Protein AF-A0A0H4KUP9-F1 (afdb_monomer_lite)

pLDDT: mean 84.74, std 15.68, range [36.03, 96.12]

Foldseek 3Di:
DPPVVVVVVVVVVVVVVVLVVVLVVCLPPPDPVRLLVLLVVVCVVDPQDPVDPLSVLLVVQSVVCVVVVDADSVNSSSSVSVVSVVVVVPDDPPDD

Organism: NCBI:txid1402861

Structure (mmCIF, N/CA/C/O backbone):
data_AF-A0A0H4KUP9-F1
#
_entry.id   AF-A0A0H4KUP9-F1
#
loop_
_atom_site.group_PDB
_atom_site.id
_atom_site.type_symbol
_atom_site.label_atom_id
_atom_site.label_alt_id
_atom_site.label_comp_id
_atom_site.label_asym_id
_atom_site.label_entity_id
_atom_site.label_seq_id
_atom_site.pdbx_PDB_ins_code
_atom_site.Cartn_x
_atom_site.Cartn_y
_atom_site.Cartn_z
_atom_site.occupancy
_atom_site.B_iso_or_equiv
_atom_site.auth_seq_id
_atom_site.auth_comp_id
_atom_site.auth_asym_id
_atom_site.auth_atom_id
_atom_site.pdbx_PDB_model_num
ATOM 1 N N . MET A 1 1 ? 30.001 -6.899 -24.453 1.00 52.81 1 MET A N 1
ATOM 2 C CA . MET A 1 1 ? 28.868 -7.426 -23.659 1.00 52.81 1 MET A CA 1
ATOM 3 C C . MET A 1 1 ? 28.879 -6.834 -22.241 1.00 52.81 1 MET A C 1
ATOM 5 O O . MET A 1 1 ? 28.637 -7.564 -21.293 1.00 52.81 1 MET A O 1
ATOM 9 N N . GLY A 1 2 ? 29.189 -5.537 -22.096 1.00 58.28 2 GLY A N 1
ATOM 10 C CA . GLY A 1 2 ? 29.134 -4.807 -20.818 1.00 58.28 2 GLY A CA 1
ATOM 11 C C . GLY A 1 2 ? 27.879 -3.932 -20.686 1.00 58.28 2 GLY A C 1
ATOM 12 O O . GLY A 1 2 ? 27.335 -3.864 -19.599 1.00 58.28 2 GLY A O 1
ATOM 13 N N . ASP A 1 3 ? 27.360 -3.399 -21.803 1.00 71.50 3 ASP A N 1
ATOM 14 C CA . ASP A 1 3 ? 26.202 -2.479 -21.824 1.00 71.50 3 ASP A CA 1
ATOM 15 C C . ASP A 1 3 ? 24.922 -3.034 -21.194 1.00 71.50 3 ASP A C 1
ATOM 17 O O . ASP A 1 3 ? 24.279 -2.354 -20.413 1.00 71.50 3 ASP A O 1
ATOM 21 N N . PHE A 1 4 ? 24.552 -4.290 -21.467 1.00 70.38 4 PHE A N 1
ATOM 22 C CA . PHE A 1 4 ? 23.241 -4.804 -21.043 1.00 70.38 4 PHE A CA 1
ATOM 23 C C . PHE A 1 4 ? 23.034 -4.849 -19.522 1.00 70.38 4 PHE A C 1
ATOM 25 O O . PHE A 1 4 ? 21.896 -4.794 -19.062 1.00 70.38 4 PHE A O 1
ATOM 32 N N . ALA A 1 5 ? 24.106 -5.010 -18.742 1.00 79.50 5 ALA A N 1
ATOM 33 C CA . ALA A 1 5 ? 24.008 -5.022 -17.284 1.00 79.50 5 ALA A CA 1
ATOM 34 C C . ALA A 1 5 ? 23.879 -3.600 -16.719 1.00 79.50 5 ALA A C 1
ATOM 36 O O . ALA A 1 5 ? 23.136 -3.401 -15.758 1.00 79.50 5 ALA A O 1
ATOM 37 N N . ASP A 1 6 ? 24.562 -2.637 -17.342 1.00 83.50 6 ASP A N 1
ATOM 38 C CA . ASP A 1 6 ? 24.502 -1.225 -16.974 1.00 83.50 6 ASP A CA 1
ATOM 39 C C . ASP A 1 6 ? 23.136 -0.633 -17.361 1.00 83.50 6 ASP A C 1
ATOM 41 O O . ASP A 1 6 ? 22.472 -0.045 -16.511 1.00 83.50 6 ASP A O 1
ATOM 45 N N . ASP A 1 7 ? 22.631 -0.928 -18.565 1.00 85.38 7 ASP A N 1
ATOM 46 C CA . ASP A 1 7 ? 21.293 -0.523 -19.020 1.00 85.38 7 ASP A CA 1
ATOM 47 C C . ASP A 1 7 ? 20.181 -1.084 -18.114 1.00 85.38 7 ASP A C 1
ATOM 49 O O . ASP A 1 7 ? 19.251 -0.373 -17.727 1.00 85.38 7 ASP A O 1
ATOM 53 N N . ALA A 1 8 ? 20.273 -2.364 -17.729 1.00 84.31 8 ALA A N 1
ATOM 54 C CA . ALA A 1 8 ? 19.296 -2.989 -16.834 1.00 84.31 8 ALA A CA 1
ATOM 55 C C . ALA A 1 8 ? 19.334 -2.387 -15.420 1.00 84.31 8 ALA A C 1
ATOM 57 O O . ALA A 1 8 ? 18.297 -2.244 -14.770 1.00 84.31 8 ALA A O 1
ATOM 58 N N . TYR A 1 9 ? 20.526 -2.031 -14.936 1.00 84.81 9 TYR A N 1
ATOM 59 C CA . TYR A 1 9 ? 20.692 -1.360 -13.652 1.00 84.81 9 TYR A CA 1
ATOM 60 C C . TYR A 1 9 ? 20.127 0.067 -13.682 1.00 84.81 9 TYR A C 1
ATOM 62 O O . TYR A 1 9 ? 19.411 0.461 -12.758 1.00 84.81 9 TYR A O 1
ATOM 70 N N . GLU A 1 10 ? 20.397 0.827 -14.744 1.00 89.88 10 GLU A N 1
ATOM 71 C CA . GLU A 1 10 ? 19.846 2.169 -14.940 1.00 89.88 10 GLU A CA 1
ATOM 72 C C . GLU A 1 10 ? 18.317 2.152 -15.018 1.00 89.88 10 GLU A C 1
ATOM 74 O O . GLU A 1 10 ? 17.669 2.941 -14.326 1.00 89.88 10 GLU A O 1
ATOM 79 N N . ALA A 1 11 ? 17.737 1.212 -15.768 1.00 85.56 11 ALA A N 1
ATOM 80 C CA . ALA A 1 11 ? 16.289 1.030 -15.839 1.00 85.56 11 ALA A CA 1
ATOM 81 C C . ALA A 1 11 ? 15.681 0.729 -14.457 1.00 85.56 11 ALA A C 1
ATOM 83 O O . ALA A 1 11 ? 14.743 1.403 -14.032 1.00 85.56 11 ALA A O 1
ATOM 84 N N . ALA A 1 12 ? 16.268 -0.202 -13.697 1.00 85.00 12 ALA A N 1
ATOM 85 C CA . ALA A 1 12 ? 15.790 -0.536 -12.354 1.00 85.00 12 ALA A CA 1
ATOM 86 C C . ALA A 1 12 ? 15.871 0.656 -11.378 1.00 85.00 12 ALA A C 1
ATOM 88 O O . ALA A 1 12 ? 14.989 0.844 -10.536 1.00 85.00 12 ALA A O 1
ATOM 89 N N . MET A 1 13 ? 16.914 1.489 -11.479 1.00 90.06 13 MET A N 1
ATOM 90 C CA . MET A 1 13 ? 17.011 2.718 -10.683 1.00 90.06 13 MET A CA 1
ATOM 91 C C . MET A 1 13 ? 15.936 3.737 -11.062 1.00 90.06 13 MET A C 1
ATOM 93 O O . MET A 1 13 ? 15.367 4.376 -10.173 1.00 90.06 13 MET A O 1
ATOM 97 N N . GLN A 1 14 ? 15.663 3.898 -12.359 1.00 88.06 14 GLN A N 1
ATOM 98 C CA . GLN A 1 14 ? 14.619 4.797 -12.843 1.00 88.06 14 GLN A CA 1
ATOM 99 C C . GLN A 1 14 ? 13.238 4.351 -12.355 1.00 88.06 14 GLN A C 1
ATOM 101 O O . GLN A 1 14 ? 12.510 5.170 -11.797 1.00 88.06 14 GLN A O 1
ATOM 106 N N . GLU A 1 15 ? 12.912 3.061 -12.460 1.00 86.25 15 GLU A N 1
ATOM 107 C CA . GLU A 1 15 ? 11.664 2.499 -11.928 1.00 86.25 15 GLU A CA 1
ATOM 108 C C . GLU A 1 15 ? 11.528 2.747 -10.421 1.00 86.25 15 GLU A C 1
ATOM 110 O O . GLU A 1 15 ? 10.504 3.251 -9.957 1.00 86.25 15 GLU A O 1
ATOM 115 N N . MET A 1 16 ? 12.582 2.479 -9.64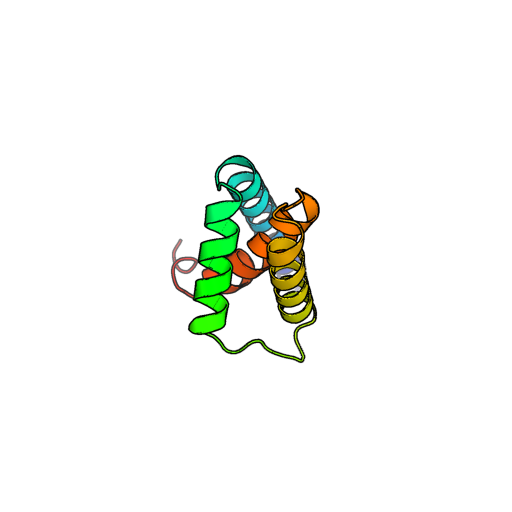0 1.00 87.62 16 MET A N 1
ATOM 116 C CA . MET A 1 16 ? 12.549 2.709 -8.192 1.00 87.62 16 MET A CA 1
ATOM 117 C C . MET A 1 16 ? 12.334 4.190 -7.848 1.00 87.62 16 MET A C 1
ATOM 119 O O . MET A 1 16 ? 11.617 4.510 -6.894 1.00 87.62 16 MET A O 1
ATOM 123 N N . TYR A 1 17 ? 12.945 5.097 -8.614 1.00 88.31 17 TYR A N 1
ATOM 124 C CA . TYR A 1 17 ? 12.768 6.536 -8.445 1.00 88.31 17 TYR A CA 1
ATOM 125 C C . TYR A 1 17 ? 11.335 6.973 -8.762 1.00 88.31 17 TYR A C 1
ATOM 127 O O . TYR A 1 17 ? 10.726 7.684 -7.960 1.00 88.31 17 TYR A O 1
ATOM 135 N N . LEU A 1 18 ? 10.782 6.522 -9.891 1.00 89.44 18 LEU A N 1
ATOM 136 C CA . LEU A 1 18 ? 9.410 6.829 -10.296 1.00 89.44 18 LEU A CA 1
ATOM 137 C C . LEU A 1 18 ? 8.401 6.306 -9.272 1.00 89.44 18 LEU A C 1
ATOM 139 O O . LEU A 1 18 ? 7.532 7.061 -8.839 1.00 89.44 18 LEU A O 1
ATOM 143 N N . PHE A 1 19 ? 8.584 5.074 -8.794 1.00 89.75 19 PHE A N 1
ATOM 144 C CA . PHE A 1 19 ? 7.751 4.498 -7.743 1.00 89.75 19 PHE A CA 1
ATOM 145 C C . PHE A 1 19 ? 7.811 5.316 -6.448 1.00 89.75 19 PHE A C 1
ATOM 147 O O . PHE A 1 19 ? 6.783 5.605 -5.835 1.00 89.75 19 PHE A O 1
ATOM 154 N N . SER A 1 20 ? 9.016 5.712 -6.015 1.00 89.69 20 SER A N 1
ATOM 155 C CA . SER A 1 20 ? 9.173 6.539 -4.813 1.00 89.69 20 SER A CA 1
ATOM 156 C C . SER A 1 20 ? 8.472 7.883 -4.968 1.00 89.69 20 SER A C 1
ATOM 158 O O . SER A 1 20 ? 7.799 8.327 -4.042 1.00 89.69 20 SER A O 1
ATOM 160 N N . LYS A 1 21 ? 8.600 8.512 -6.138 1.00 92.12 21 LYS A N 1
ATOM 161 C CA . LYS A 1 21 ? 7.963 9.792 -6.433 1.00 92.12 21 LYS A CA 1
ATOM 162 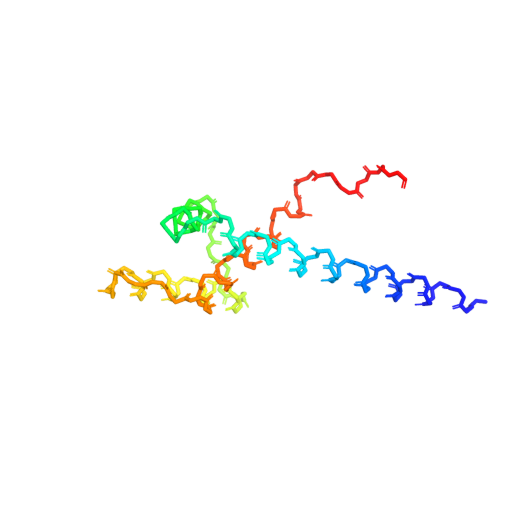C C . LYS A 1 21 ? 6.436 9.676 -6.429 1.00 92.12 21 LYS A C 1
ATOM 164 O O . LYS A 1 21 ? 5.782 10.480 -5.775 1.00 92.12 21 LYS A O 1
ATOM 169 N N . ALA A 1 22 ? 5.880 8.655 -7.081 1.00 91.62 22 ALA A N 1
ATOM 170 C CA . ALA A 1 22 ? 4.440 8.393 -7.084 1.00 91.62 22 ALA A CA 1
ATOM 171 C C . ALA A 1 22 ? 3.904 8.149 -5.663 1.00 91.62 22 ALA A C 1
ATOM 173 O O . ALA A 1 22 ? 2.854 8.664 -5.279 1.00 91.62 22 ALA A O 1
ATOM 174 N N . LEU A 1 23 ? 4.659 7.413 -4.841 1.00 92.75 23 LEU A N 1
ATOM 175 C CA . LEU A 1 23 ? 4.308 7.200 -3.442 1.00 92.75 23 LEU A CA 1
ATOM 176 C C . LEU A 1 23 ? 4.285 8.507 -2.643 1.00 92.75 23 LEU A C 1
ATOM 178 O O . LEU A 1 23 ? 3.378 8.692 -1.831 1.00 92.75 23 LEU A O 1
ATOM 182 N N . ASP A 1 24 ? 5.270 9.382 -2.837 1.00 93.00 24 ASP A N 1
ATOM 183 C CA . ASP A 1 24 ? 5.334 10.677 -2.158 1.00 93.00 24 ASP A CA 1
ATOM 184 C C . ASP A 1 24 ? 4.170 11.586 -2.592 1.00 93.00 24 ASP A C 1
ATOM 186 O O . ASP A 1 24 ? 3.500 12.178 -1.742 1.00 93.00 24 ASP A O 1
ATOM 190 N N . GLU A 1 25 ? 3.839 11.608 -3.885 1.00 93.19 25 GLU A N 1
ATOM 191 C CA . GLU A 1 25 ? 2.688 12.345 -4.420 1.00 93.19 25 GLU A CA 1
ATOM 192 C C . GLU A 1 25 ? 1.354 11.846 -3.828 1.00 93.19 25 GLU A C 1
ATOM 194 O O . GLU A 1 25 ? 0.551 12.646 -3.344 1.00 93.19 25 GLU A O 1
ATOM 199 N N . GLU A 1 26 ? 1.119 10.533 -3.770 1.00 93.44 26 GLU A N 1
ATOM 200 C CA . GLU A 1 26 ? -0.074 9.954 -3.126 1.00 93.44 26 GLU A CA 1
ATOM 201 C C . GLU A 1 26 ? -0.096 10.209 -1.606 1.00 93.44 26 GLU A C 1
ATOM 203 O O . GLU A 1 26 ? -1.147 10.401 -0.976 1.00 93.44 26 GLU A O 1
ATOM 208 N N . MET A 1 27 ? 1.079 10.230 -0.973 1.00 94.62 27 MET A N 1
ATOM 209 C CA . MET A 1 27 ? 1.215 10.544 0.446 1.00 94.62 27 MET A CA 1
ATOM 210 C C . MET A 1 27 ? 0.812 11.985 0.761 1.00 94.62 27 MET A C 1
ATOM 212 O O . MET A 1 27 ? 0.265 12.215 1.846 1.00 94.62 27 MET A O 1
ATOM 216 N N . GLU A 1 28 ? 1.019 12.926 -0.153 1.00 94.62 28 GLU A N 1
ATOM 217 C CA . GLU A 1 28 ? 0.611 14.323 0.006 1.00 94.62 28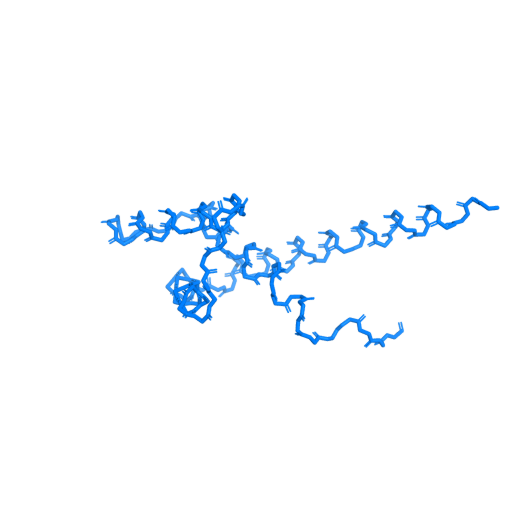 GLU A CA 1
ATOM 218 C C . GLU A 1 28 ? -0.856 14.550 -0.373 1.00 94.62 28 GLU A C 1
ATOM 220 O O . GLU A 1 28 ? -1.591 15.198 0.377 1.00 94.62 28 GLU A O 1
ATOM 225 N N . ASN A 1 29 ? -1.304 13.967 -1.485 1.00 94.25 29 ASN A N 1
ATOM 226 C CA . ASN A 1 29 ? -2.579 14.330 -2.103 1.00 94.25 29 ASN A CA 1
ATOM 227 C C . ASN A 1 29 ? -3.765 13.482 -1.628 1.00 94.25 29 ASN A C 1
ATOM 229 O O . ASN A 1 29 ? -4.881 13.993 -1.530 1.00 94.25 29 ASN A O 1
ATOM 233 N N . THR A 1 30 ? -3.550 12.212 -1.272 1.00 92.81 30 THR A N 1
ATOM 234 C CA . THR A 1 30 ? -4.659 11.274 -1.033 1.00 92.81 30 THR A CA 1
ATOM 235 C C . THR A 1 30 ? -5.106 11.295 0.433 1.00 92.81 30 THR A C 1
ATOM 237 O O . THR A 1 30 ? -4.324 10.952 1.322 1.00 92.81 30 THR A O 1
ATOM 240 N N . PRO A 1 31 ? -6.352 11.653 0.780 1.00 95.12 31 PRO A N 1
ATOM 241 C CA . PRO A 1 31 ? -6.811 11.664 2.168 1.00 95.12 31 PRO A CA 1
ATOM 242 C C . PRO A 1 31 ? -6.783 10.276 2.829 1.00 95.12 31 PRO A C 1
ATOM 244 O O . PRO A 1 31 ? -7.055 9.255 2.203 1.00 95.12 31 PRO A O 1
ATOM 247 N N . ASN A 1 32 ? -6.557 10.219 4.148 1.00 93.94 32 ASN A N 1
ATOM 248 C CA . ASN A 1 32 ? -6.480 8.947 4.892 1.00 93.94 32 ASN A CA 1
ATOM 249 C C . ASN A 1 32 ? -7.704 8.034 4.703 1.00 93.94 32 ASN A C 1
ATOM 251 O O . ASN A 1 32 ? -7.556 6.817 4.634 1.00 93.94 32 ASN A O 1
ATOM 255 N N . GLN A 1 33 ? -8.911 8.609 4.663 1.00 93.06 33 GLN A N 1
ATOM 256 C CA . GLN A 1 33 ? -10.141 7.834 4.468 1.00 93.06 33 GLN A CA 1
ATOM 257 C C . GLN A 1 33 ? -10.226 7.239 3.064 1.00 93.06 33 GLN A C 1
ATOM 259 O O . GLN A 1 33 ? -10.700 6.120 2.901 1.00 93.06 33 GLN A O 1
ATOM 264 N N . GLU A 1 34 ? -9.730 7.960 2.064 1.00 94.69 34 GLU A N 1
ATOM 265 C CA . GLU A 1 34 ? -9.706 7.488 0.687 1.00 94.69 34 GLU A CA 1
ATOM 266 C C . GLU A 1 34 ? -8.747 6.308 0.522 1.00 94.69 34 GLU A C 1
ATOM 268 O O . GLU A 1 34 ? -9.150 5.279 -0.013 1.00 94.69 34 GLU A O 1
ATOM 273 N N . VAL A 1 35 ? -7.542 6.389 1.101 1.00 94.38 35 VAL A N 1
ATOM 274 C CA . VAL A 1 35 ? -6.585 5.266 1.124 1.00 94.38 35 VAL A CA 1
ATOM 275 C C . VAL A 1 35 ? -7.205 4.022 1.764 1.00 94.38 35 VAL A C 1
ATOM 277 O O . VAL A 1 35 ? -7.095 2.917 1.236 1.00 94.38 35 VAL A O 1
ATOM 280 N N . VAL A 1 36 ? -7.895 4.188 2.897 1.00 94.31 36 VAL A N 1
ATOM 281 C CA . VAL A 1 36 ? -8.575 3.078 3.580 1.00 94.31 36 VAL A CA 1
ATOM 282 C C . VAL A 1 36 ? -9.686 2.491 2.709 1.00 94.31 36 VAL A C 1
ATOM 284 O O . VAL A 1 36 ? -9.785 1.269 2.607 1.00 94.31 36 VAL A O 1
ATOM 287 N N . ASN A 1 37 ? -10.499 3.329 2.065 1.00 93.50 37 ASN A N 1
ATOM 288 C CA . ASN A 1 37 ? -11.575 2.873 1.188 1.00 93.50 37 ASN A CA 1
ATOM 289 C C . ASN A 1 37 ? -11.033 2.105 -0.023 1.00 93.50 37 ASN A C 1
ATOM 291 O O . ASN A 1 37 ? -11.500 0.994 -0.271 1.00 93.50 37 ASN A O 1
ATOM 295 N N . ARG A 1 38 ? -10.016 2.644 -0.713 1.00 93.62 38 ARG A N 1
ATOM 296 C CA . ARG A 1 38 ? -9.329 1.974 -1.833 1.00 93.62 38 ARG A CA 1
ATOM 297 C C . ARG A 1 38 ? -8.798 0.608 -1.407 1.00 93.62 38 ARG A C 1
ATOM 299 O O . ARG A 1 38 ? -9.082 -0.391 -2.057 1.00 93.62 38 ARG A O 1
ATOM 306 N N . MET A 1 39 ? -8.133 0.533 -0.254 1.00 93.62 39 MET A N 1
ATOM 307 C CA . MET A 1 39 ? -7.585 -0.724 0.260 1.00 93.62 39 MET A CA 1
ATOM 308 C C . MET A 1 39 ? -8.663 -1.757 0.632 1.00 93.62 39 MET A C 1
ATOM 310 O O . MET A 1 39 ? -8.489 -2.956 0.415 1.00 93.62 39 MET A O 1
ATOM 314 N N . ILE A 1 40 ? -9.791 -1.313 1.200 1.00 92.31 40 ILE A N 1
ATOM 315 C CA . ILE A 1 40 ? -10.927 -2.198 1.499 1.00 92.31 40 ILE A CA 1
ATOM 316 C C . ILE A 1 40 ? -11.532 -2.746 0.206 1.00 92.31 40 ILE A C 1
ATOM 318 O O . ILE A 1 40 ? -11.869 -3.927 0.164 1.00 92.31 40 ILE A O 1
ATOM 322 N N . THR A 1 41 ? -11.696 -1.907 -0.818 1.00 91.12 41 THR A N 1
ATOM 323 C CA . THR A 1 41 ? -12.177 -2.335 -2.137 1.00 91.12 41 THR A CA 1
ATOM 324 C C . THR A 1 41 ? -11.216 -3.344 -2.754 1.00 91.12 41 THR A C 1
ATOM 326 O O . THR A 1 41 ? -11.646 -4.442 -3.095 1.00 91.12 41 THR A O 1
ATOM 329 N N . TYR A 1 42 ? -9.913 -3.048 -2.746 1.00 90.00 42 TYR A N 1
ATOM 330 C CA . TYR A 1 42 ? -8.881 -3.956 -3.242 1.00 90.00 42 TYR A CA 1
ATOM 331 C C . TYR A 1 42 ? -8.979 -5.348 -2.607 1.00 90.00 42 TYR A C 1
ATOM 333 O O . TYR A 1 42 ? -9.026 -6.340 -3.322 1.00 90.00 42 TYR A O 1
ATOM 341 N N . PHE A 1 43 ? -9.087 -5.448 -1.277 1.00 90.06 43 PHE A N 1
ATOM 342 C CA . PHE A 1 43 ? -9.195 -6.747 -0.596 1.00 90.06 43 PHE A CA 1
ATOM 343 C C . PHE A 1 43 ? -10.568 -7.428 -0.707 1.00 90.06 43 PHE A C 1
ATOM 345 O O . PHE A 1 43 ? -10.719 -8.579 -0.292 1.00 90.06 43 PHE A O 1
ATOM 352 N N . LYS A 1 44 ? -11.593 -6.731 -1.208 1.00 89.06 44 LYS A N 1
ATOM 353 C CA . LYS A 1 44 ? -12.875 -7.353 -1.568 1.00 89.06 44 LYS A CA 1
ATOM 354 C C . LYS A 1 44 ? -12.815 -7.982 -2.954 1.00 89.06 44 LYS A C 1
ATOM 356 O O . LYS A 1 44 ? -13.417 -9.031 -3.153 1.00 89.06 44 LYS A O 1
ATOM 361 N N . GLU A 1 45 ? -12.128 -7.328 -3.883 1.00 88.06 45 GLU A N 1
ATOM 362 C CA . GLU A 1 45 ? -11.976 -7.775 -5.269 1.00 88.06 45 GLU A CA 1
ATOM 363 C C . GLU A 1 45 ? -10.887 -8.844 -5.397 1.00 88.06 45 GLU A C 1
ATOM 365 O O . GLU A 1 45 ? -11.056 -9.823 -6.118 1.00 88.06 45 GLU A O 1
ATOM 370 N N . ASN A 1 46 ? -9.810 -8.700 -4.624 1.00 83.88 46 ASN A N 1
ATOM 371 C CA . ASN A 1 46 ? -8.667 -9.599 -4.602 1.00 83.88 46 ASN A CA 1
ATOM 372 C C . ASN A 1 46 ? -8.548 -10.255 -3.227 1.00 83.88 46 ASN A C 1
ATOM 374 O O . ASN A 1 46 ? -8.469 -9.584 -2.196 1.00 83.88 46 ASN A O 1
ATOM 378 N N . SER A 1 47 ? -8.508 -11.587 -3.193 1.00 82.75 47 SER A N 1
ATOM 379 C CA . SER A 1 47 ? -8.234 -12.303 -1.950 1.00 82.75 47 SER A CA 1
ATOM 380 C C . SER A 1 47 ? -6.828 -11.980 -1.451 1.00 82.75 47 SER A C 1
ATOM 382 O O . SER A 1 47 ? -5.880 -12.049 -2.226 1.00 82.75 47 SER A O 1
ATOM 384 N N . VAL A 1 48 ? -6.697 -11.711 -0.152 1.00 86.25 48 VAL A N 1
ATOM 385 C CA . VAL A 1 48 ? -5.400 -11.464 0.496 1.00 86.25 48 VAL A CA 1
ATOM 386 C C . VAL A 1 48 ? -4.470 -12.662 0.299 1.00 86.25 48 VAL A C 1
ATOM 388 O O . VAL A 1 48 ? -4.777 -13.761 0.772 1.00 86.25 48 VAL A O 1
ATOM 391 N N . ASP A 1 49 ? -3.316 -12.438 -0.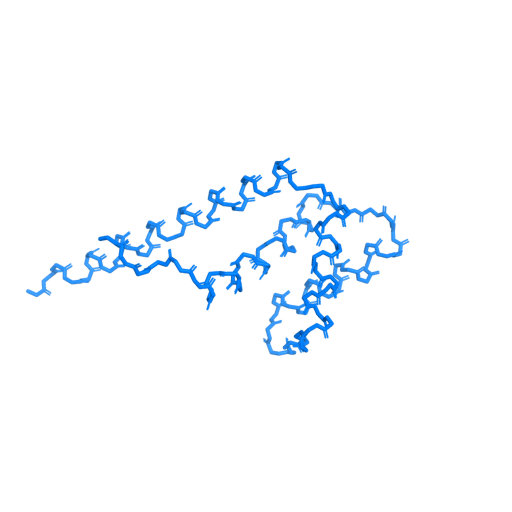324 1.00 88.12 49 ASP A N 1
ATOM 392 C CA . ASP A 1 49 ? -2.255 -13.433 -0.421 1.00 88.12 49 ASP A CA 1
ATOM 393 C C . ASP A 1 49 ? -1.543 -13.576 0.931 1.00 88.12 49 ASP A C 1
ATOM 395 O O . ASP A 1 49 ? -0.863 -12.673 1.422 1.00 88.12 49 ASP A O 1
ATOM 399 N N . VAL A 1 50 ? -1.692 -14.750 1.544 1.00 87.00 50 VAL A N 1
ATOM 400 C CA . VAL A 1 50 ? -1.096 -15.077 2.846 1.00 87.00 50 VAL A CA 1
ATOM 401 C C . VAL A 1 50 ? 0.415 -15.311 2.789 1.00 87.00 50 VAL A C 1
ATOM 403 O O . VAL A 1 50 ? 1.056 -15.339 3.836 1.00 87.00 50 VAL A O 1
ATOM 406 N N . GLN A 1 51 ? 0.999 -15.484 1.602 1.00 91.19 51 GLN A N 1
ATOM 407 C CA . GLN A 1 51 ? 2.452 -15.560 1.426 1.00 91.19 51 GLN A CA 1
ATOM 408 C C . GLN A 1 51 ? 3.071 -14.169 1.245 1.00 91.19 51 GLN A C 1
ATOM 410 O O . GLN A 1 51 ? 4.257 -13.968 1.528 1.00 91.19 51 GLN A O 1
ATOM 415 N N . ASN A 1 52 ? 2.267 -13.180 0.846 1.00 89.00 52 ASN A N 1
ATOM 416 C CA . ASN A 1 52 ? 2.711 -11.806 0.707 1.00 89.00 52 ASN A CA 1
ATOM 417 C C . ASN A 1 52 ? 2.688 -11.078 2.063 1.00 89.00 52 ASN A C 1
ATOM 419 O O . ASN A 1 52 ? 1.652 -10.657 2.582 1.00 89.00 52 ASN A O 1
ATOM 423 N N . LYS A 1 53 ? 3.882 -10.880 2.636 1.00 92.06 53 LYS A N 1
ATOM 424 C CA . LYS A 1 53 ? 4.063 -10.176 3.917 1.00 92.06 53 LYS A CA 1
ATOM 425 C C . LYS A 1 53 ? 3.511 -8.748 3.901 1.00 92.06 53 LYS A C 1
ATOM 427 O O . LYS A 1 53 ? 3.056 -8.280 4.944 1.00 92.06 53 LYS A O 1
ATOM 432 N N . LEU A 1 54 ? 3.558 -8.059 2.758 1.00 90.81 54 LEU A N 1
ATOM 433 C CA . LEU A 1 54 ? 3.024 -6.705 2.632 1.00 90.81 54 LEU A CA 1
ATOM 434 C C . LEU A 1 54 ? 1.495 -6.719 2.710 1.00 90.81 54 LEU A C 1
ATOM 436 O O . LEU A 1 54 ? 0.927 -5.945 3.473 1.00 90.81 54 LEU A O 1
ATOM 440 N N . GLU A 1 55 ? 0.834 -7.642 2.009 1.00 92.81 55 GLU A N 1
ATOM 441 C CA . GLU A 1 55 ? -0.629 -7.778 2.059 1.00 92.81 55 GLU A CA 1
ATOM 442 C C . GLU A 1 55 ? -1.129 -8.118 3.463 1.00 92.81 55 GLU A C 1
ATOM 444 O O . GLU A 1 55 ? -2.075 -7.498 3.960 1.00 92.81 55 GLU A O 1
ATOM 449 N N . LEU A 1 56 ? -0.444 -9.032 4.154 1.00 93.19 56 LEU A N 1
ATOM 450 C CA . LEU A 1 56 ? -0.733 -9.335 5.553 1.00 93.19 56 LEU A CA 1
ATOM 451 C C . LEU A 1 56 ? -0.573 -8.106 6.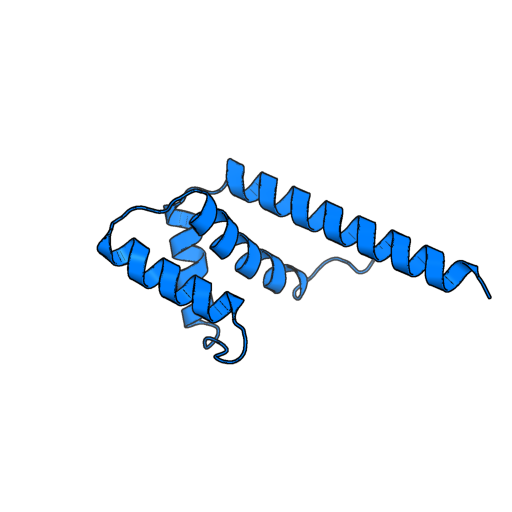455 1.00 93.19 56 LEU A C 1
ATOM 453 O O . LEU A 1 56 ? -1.447 -7.826 7.277 1.00 93.19 56 LEU A O 1
ATOM 457 N N . LEU A 1 57 ? 0.511 -7.344 6.290 1.00 94.62 57 LEU A N 1
ATOM 458 C CA . LEU A 1 57 ? 0.736 -6.127 7.065 1.00 94.62 57 LEU A CA 1
ATOM 459 C C . LEU A 1 57 ? -0.351 -5.078 6.791 1.00 94.62 57 LEU A C 1
ATOM 461 O O . LEU A 1 57 ? -0.888 -4.495 7.733 1.00 94.62 57 LEU A O 1
ATOM 465 N N . CYS A 1 58 ? -0.724 -4.862 5.530 1.00 94.44 58 CYS A N 1
ATOM 466 C CA . CYS A 1 58 ? -1.788 -3.935 5.152 1.00 94.44 58 CYS A CA 1
ATOM 467 C C . CYS A 1 58 ? -3.141 -4.352 5.743 1.00 94.44 58 CYS A C 1
ATOM 469 O O . CYS A 1 58 ? -3.876 -3.506 6.256 1.00 94.44 58 CYS A O 1
ATOM 471 N N . LYS A 1 59 ? -3.447 -5.654 5.769 1.00 94.06 59 LYS A N 1
ATOM 472 C CA . LYS A 1 59 ? -4.640 -6.189 6.440 1.00 94.06 59 LYS A CA 1
ATOM 473 C C . LYS A 1 59 ? -4.638 -5.882 7.942 1.00 94.06 59 LYS A C 1
ATOM 475 O O . LYS A 1 59 ? -5.638 -5.384 8.463 1.00 94.06 59 LYS A O 1
ATOM 480 N N . GLU A 1 60 ? -3.527 -6.121 8.635 1.00 94.19 60 GLU A N 1
ATOM 481 C CA . GLU A 1 60 ? -3.394 -5.817 10.069 1.00 94.19 60 GLU A CA 1
ATOM 482 C C . GLU A 1 60 ? -3.483 -4.311 10.362 1.00 94.19 60 GLU A C 1
ATOM 484 O O . GLU A 1 60 ? -4.105 -3.893 11.348 1.00 94.19 60 GLU A O 1
ATOM 489 N N . ILE A 1 61 ? -2.931 -3.474 9.478 1.00 94.69 61 ILE A N 1
ATOM 490 C CA . ILE A 1 61 ? -3.081 -2.018 9.545 1.00 94.69 61 ILE A CA 1
ATOM 491 C C . ILE A 1 61 ? -4.561 -1.639 9.463 1.00 94.69 61 ILE A C 1
ATOM 493 O O . ILE A 1 61 ? -5.031 -0.912 10.336 1.00 94.69 61 ILE A O 1
ATOM 497 N N . LEU A 1 62 ? -5.319 -2.164 8.494 1.00 93.31 62 LEU A N 1
ATOM 498 C CA . LEU A 1 62 ? -6.752 -1.871 8.364 1.00 93.31 62 LEU A CA 1
ATOM 499 C C . LEU A 1 62 ? -7.554 -2.297 9.602 1.00 93.31 62 LEU A C 1
ATOM 501 O O . LEU A 1 62 ? -8.399 -1.537 10.089 1.00 93.31 62 LEU A O 1
ATOM 505 N N . ILE A 1 63 ? -7.274 -3.484 10.151 1.00 92.88 63 ILE A N 1
ATOM 506 C CA . ILE A 1 63 ? -7.909 -3.975 11.386 1.00 92.88 63 ILE A CA 1
ATOM 507 C C . ILE A 1 63 ? -7.609 -3.028 12.553 1.00 92.88 63 ILE A C 1
ATOM 509 O O . ILE A 1 63 ? -8.508 -2.678 13.327 1.00 92.88 63 ILE A O 1
ATOM 513 N N . THR A 1 64 ? -6.361 -2.577 12.667 1.00 92.38 64 THR A N 1
ATOM 514 C CA . THR A 1 64 ? -5.924 -1.653 13.717 1.00 92.38 64 THR A CA 1
ATOM 515 C C . THR A 1 64 ? -6.569 -0.279 13.553 1.00 92.38 64 THR A C 1
ATOM 517 O O . THR A 1 64 ? -7.128 0.251 14.514 1.00 92.38 64 THR A O 1
ATOM 520 N N . THR A 1 65 ? -6.574 0.279 12.341 1.00 91.44 65 THR A N 1
ATOM 521 C CA . THR A 1 65 ? -7.186 1.577 12.027 1.00 91.44 65 THR A CA 1
ATOM 522 C C . THR A 1 65 ? -8.687 1.576 12.302 1.00 91.44 65 THR A C 1
ATOM 524 O O . THR A 1 65 ? -9.202 2.561 12.830 1.00 91.44 65 THR A O 1
ATOM 527 N N . LYS A 1 66 ? -9.394 0.463 12.059 1.00 88.69 66 LYS A N 1
ATOM 528 C CA . LYS A 1 66 ? -10.811 0.321 12.438 1.00 88.69 66 LYS A CA 1
ATOM 529 C C . LYS A 1 66 ? -11.031 0.482 13.948 1.00 88.69 66 LYS A C 1
ATOM 531 O O . LYS A 1 66 ? -12.040 1.052 14.361 1.00 88.69 66 LYS A O 1
ATOM 536 N N . ARG A 1 67 ? -10.102 -0.011 14.775 1.00 88.56 67 ARG A N 1
ATOM 537 C CA . ARG A 1 67 ? -10.179 0.071 16.245 1.00 88.56 67 ARG A CA 1
ATOM 538 C C . ARG A 1 67 ? -9.791 1.452 16.766 1.00 88.56 67 ARG A C 1
ATOM 540 O O . ARG A 1 67 ? -10.488 2.006 17.608 1.00 88.56 67 ARG A O 1
ATOM 547 N N . THR A 1 68 ? -8.689 2.007 16.271 1.00 90.38 68 THR A N 1
ATOM 548 C CA . THR A 1 68 ? -8.121 3.269 16.773 1.00 90.38 68 THR A CA 1
ATOM 549 C C . THR A 1 68 ? -8.737 4.509 16.130 1.00 90.38 68 THR A C 1
ATOM 551 O O . THR A 1 68 ? -8.555 5.612 16.645 1.00 90.38 68 THR A O 1
ATOM 554 N N . LYS A 1 69 ? -9.440 4.346 14.998 1.00 86.88 69 LYS A N 1
ATOM 555 C CA . LYS A 1 69 ? -9.954 5.425 14.136 1.00 86.88 69 LYS A CA 1
ATOM 556 C C . LYS A 1 69 ? -8.869 6.421 13.708 1.00 86.88 69 LYS A C 1
ATOM 558 O O . LYS A 1 69 ? -9.155 7.587 13.445 1.00 86.88 69 LYS A O 1
ATOM 563 N N . ARG A 1 70 ? -7.609 5.977 13.671 1.00 89.25 70 ARG A N 1
ATOM 564 C CA . ARG A 1 70 ? -6.443 6.786 13.306 1.00 89.25 70 ARG A CA 1
ATOM 565 C C . ARG A 1 70 ? -5.547 6.002 12.355 1.00 89.25 70 ARG A C 1
ATOM 567 O O . ARG A 1 70 ? -5.318 4.809 12.552 1.00 89.25 70 ARG A O 1
ATOM 574 N N . LEU A 1 71 ? -5.029 6.699 11.351 1.00 92.62 71 LEU A N 1
ATOM 575 C CA . LEU A 1 71 ? -4.048 6.190 10.400 1.00 92.62 71 LEU A CA 1
ATOM 576 C C . LEU A 1 71 ? -2.804 7.071 10.497 1.00 92.62 71 LEU A C 1
ATOM 578 O O . LEU A 1 71 ? -2.877 8.282 10.296 1.00 92.62 71 LEU A O 1
ATOM 582 N N . THR A 1 72 ? -1.677 6.474 10.868 1.00 94.31 72 THR A N 1
ATOM 583 C CA . THR A 1 72 ? -0.395 7.190 10.942 1.00 94.31 72 THR A CA 1
ATOM 584 C C . THR A 1 72 ? 0.226 7.341 9.548 1.00 94.31 72 THR A C 1
ATOM 586 O O . THR A 1 72 ? -0.054 6.513 8.680 1.00 94.31 72 THR A O 1
ATOM 589 N N . PRO A 1 73 ? 1.131 8.313 9.322 1.00 94.56 73 PRO A N 1
ATOM 590 C CA . PRO A 1 73 ? 1.810 8.466 8.031 1.00 94.56 73 PRO A CA 1
ATOM 591 C C . PRO A 1 73 ? 2.546 7.198 7.573 1.00 94.56 73 PRO A C 1
ATOM 593 O O . PRO A 1 73 ? 2.467 6.819 6.410 1.00 94.56 73 PRO A O 1
ATOM 596 N N . LYS A 1 74 ? 3.189 6.472 8.500 1.00 94.12 74 LYS A N 1
ATOM 597 C CA . LYS A 1 74 ? 3.858 5.193 8.194 1.00 94.12 74 LYS A CA 1
ATOM 598 C C . LYS A 1 74 ? 2.874 4.118 7.732 1.00 94.12 74 LYS A C 1
ATOM 600 O O . LYS A 1 74 ? 3.161 3.379 6.797 1.00 94.12 74 LYS A O 1
ATOM 605 N N . GLN A 1 75 ? 1.715 4.034 8.384 1.00 95.31 75 GLN A N 1
ATOM 606 C CA . GLN A 1 75 ? 0.661 3.099 7.996 1.00 95.31 75 GLN A CA 1
ATOM 607 C C . GLN A 1 75 ? 0.062 3.477 6.641 1.00 95.31 75 GLN A C 1
ATOM 609 O O . GLN A 1 75 ? -0.086 2.603 5.797 1.00 95.31 75 GLN A O 1
ATOM 614 N N . LYS A 1 76 ? -0.214 4.768 6.412 1.00 95.31 76 LYS A N 1
ATOM 615 C CA . LYS A 1 76 ? -0.691 5.289 5.125 1.00 95.31 76 LYS A CA 1
ATOM 616 C C . LYS A 1 76 ? 0.269 4.929 3.989 1.00 95.31 76 LYS A C 1
ATOM 618 O O . LYS A 1 76 ? -0.164 4.332 3.013 1.00 95.31 76 LYS A O 1
ATOM 623 N N . SER A 1 77 ? 1.563 5.198 4.170 1.00 96.12 77 SER A N 1
ATOM 624 C CA . SER A 1 77 ? 2.604 4.850 3.196 1.00 96.12 77 SER A CA 1
ATOM 625 C C . SER A 1 77 ? 2.613 3.353 2.892 1.00 96.12 77 SER A C 1
ATOM 627 O O . SER A 1 77 ? 2.685 2.958 1.737 1.00 96.12 77 SER A O 1
ATOM 629 N N . CYS A 1 78 ? 2.468 2.501 3.910 1.00 95.06 78 CYS A N 1
ATOM 630 C CA . CYS A 1 78 ? 2.404 1.056 3.711 1.00 95.06 78 CYS A CA 1
ATOM 631 C C . CYS A 1 78 ? 1.191 0.619 2.873 1.00 95.06 78 CYS A C 1
ATOM 633 O O . CYS A 1 78 ? 1.333 -0.255 2.026 1.00 95.06 78 CYS A O 1
ATOM 635 N N . LEU A 1 79 ? 0.013 1.209 3.106 1.00 95.00 79 LEU A N 1
ATOM 636 C CA . LEU A 1 79 ? -1.190 0.910 2.322 1.00 95.00 79 LEU A CA 1
ATOM 637 C C . LEU A 1 79 ? -1.036 1.370 0.866 1.00 95.00 79 LEU A C 1
ATOM 639 O O . LEU A 1 79 ? -1.312 0.600 -0.045 1.00 95.00 79 LEU A O 1
ATOM 643 N N . LEU A 1 80 ? -0.538 2.590 0.655 1.00 94.25 80 LEU A N 1
ATOM 644 C CA . LEU A 1 80 ? -0.303 3.144 -0.681 1.00 94.25 80 LEU A CA 1
ATOM 645 C C . LEU A 1 80 ? 0.739 2.349 -1.470 1.00 94.25 80 LEU A C 1
ATOM 647 O O . LEU A 1 80 ? 0.529 2.091 -2.646 1.00 94.25 80 LEU A O 1
ATOM 651 N N . LYS A 1 81 ? 1.816 1.883 -0.823 1.00 93.94 81 LYS A N 1
ATOM 652 C CA . LYS A 1 81 ? 2.818 1.020 -1.470 1.00 93.94 81 LYS A CA 1
ATOM 653 C C . LYS A 1 81 ? 2.197 -0.221 -2.100 1.00 93.94 81 LYS A C 1
ATOM 655 O O . LYS A 1 81 ? 2.585 -0.589 -3.200 1.00 93.94 81 LYS A O 1
ATOM 660 N N . LEU A 1 82 ? 1.263 -0.867 -1.403 1.00 91.94 82 LEU A N 1
ATOM 661 C CA . LEU A 1 82 ? 0.608 -2.066 -1.917 1.00 91.94 82 LEU A CA 1
ATOM 662 C C . LEU A 1 82 ? -0.350 -1.751 -3.070 1.00 91.94 82 LEU A C 1
ATOM 664 O O . LEU A 1 82 ? -0.417 -2.528 -4.016 1.00 91.94 82 LEU A O 1
ATOM 668 N N . LEU A 1 83 ? -1.068 -0.626 -2.993 1.00 90.94 83 LEU A N 1
ATOM 669 C CA . LEU A 1 83 ? -1.942 -0.169 -4.076 1.00 90.94 83 LEU A CA 1
ATOM 670 C C . LEU A 1 83 ? -1.125 0.136 -5.342 1.00 90.94 83 LEU A C 1
ATOM 672 O O . LEU A 1 83 ? -1.408 -0.432 -6.390 1.00 90.94 83 LEU A O 1
ATOM 676 N N . LEU A 1 84 ? -0.043 0.912 -5.218 1.00 89.12 84 LEU A N 1
ATOM 677 C CA . LEU A 1 84 ? 0.828 1.275 -6.341 1.00 89.12 84 LEU A CA 1
ATOM 678 C C . LEU A 1 84 ? 1.530 0.061 -6.969 1.00 89.12 84 LEU A C 1
ATOM 680 O O . LEU A 1 84 ? 1.542 -0.073 -8.184 1.00 89.12 84 LEU A O 1
ATOM 684 N N . GLN A 1 85 ? 2.041 -0.878 -6.160 1.00 85.50 85 GLN A N 1
ATOM 685 C CA . GLN A 1 85 ? 2.688 -2.102 -6.670 1.00 85.50 85 GLN A CA 1
ATOM 686 C C . GLN A 1 85 ? 1.775 -2.984 -7.531 1.00 85.50 85 GLN A C 1
ATOM 688 O O . GLN A 1 85 ? 2.258 -3.886 -8.212 1.00 85.50 85 GLN A O 1
ATOM 693 N N . ARG A 1 86 ? 0.457 -2.805 -7.433 1.00 71.94 86 ARG A N 1
ATOM 694 C CA . ARG A 1 86 ? -0.529 -3.614 -8.151 1.00 71.94 86 ARG A CA 1
ATOM 695 C C . ARG A 1 86 ? -1.216 -2.836 -9.268 1.00 71.94 86 ARG A C 1
ATOM 697 O O . ARG A 1 86 ? -1.638 -3.472 -10.227 1.00 71.94 86 ARG A O 1
ATOM 704 N N . GLU A 1 87 ? -1.297 -1.510 -9.157 1.00 67.88 87 GLU A N 1
ATOM 705 C CA . GLU A 1 87 ? -1.769 -0.626 -10.230 1.00 67.88 87 GLU A CA 1
ATOM 706 C C . GLU A 1 87 ? -0.795 -0.634 -11.434 1.00 67.88 87 GLU A C 1
ATOM 708 O O . GLU A 1 87 ? -1.261 -0.694 -12.565 1.00 67.88 87 GLU A O 1
ATOM 713 N N . ASP A 1 88 ? 0.523 -0.779 -11.220 1.00 52.78 88 ASP A N 1
ATOM 714 C CA . ASP A 1 88 ? 1.555 -0.917 -12.282 1.00 52.78 88 ASP A CA 1
ATOM 715 C C . ASP A 1 88 ? 1.496 -2.231 -13.109 1.00 52.78 88 ASP A C 1
ATOM 717 O O . ASP A 1 88 ? 2.362 -2.515 -13.941 1.00 52.78 88 ASP A O 1
ATOM 721 N N . HIS A 1 89 ? 0.479 -3.074 -12.906 1.00 43.19 89 HIS A N 1
ATOM 722 C CA . HIS A 1 89 ? 0.244 -4.271 -13.727 1.00 43.19 89 HIS A CA 1
ATOM 723 C C . HIS A 1 89 ? -1.005 -4.186 -14.612 1.00 43.19 89 HIS A C 1
ATOM 725 O O . HIS A 1 89 ? -1.320 -5.155 -15.309 1.00 43.19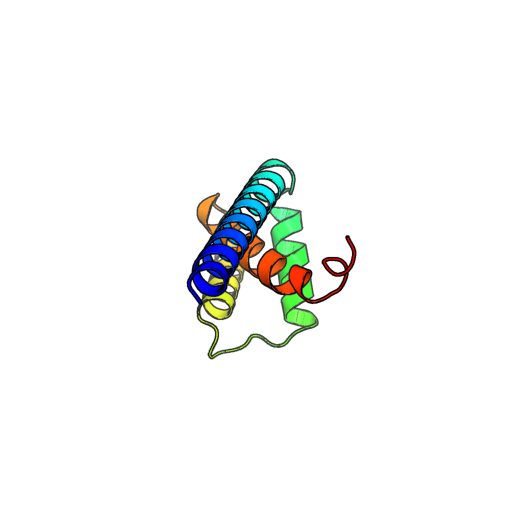 89 HIS A O 1
ATOM 731 N N . SER A 1 90 ? -1.689 -3.042 -14.634 1.00 41.41 90 SER A N 1
ATOM 732 C CA . SER A 1 90 ? -2.789 -2.763 -15.554 1.00 41.41 90 SER A CA 1
ATOM 733 C C . SER A 1 90 ? -2.579 -1.399 -16.207 1.00 41.41 90 SER A C 1
ATOM 735 O O . SER A 1 90 ? -2.925 -0.382 -15.621 1.00 41.41 90 SER A O 1
ATOM 737 N N . ASP A 1 91 ? -2.051 -1.442 -17.430 1.00 42.88 91 ASP A N 1
ATOM 738 C CA . ASP A 1 91 ? -1.970 -0.357 -18.414 1.00 42.88 91 ASP A CA 1
ATOM 739 C C . ASP A 1 91 ? -0.841 0.692 -18.233 1.00 42.88 91 ASP A C 1
ATOM 741 O O . ASP A 1 91 ? -0.682 1.321 -17.196 1.00 42.88 91 ASP A O 1
ATOM 745 N N . ASP A 1 92 ? -0.085 0.889 -19.326 1.00 39.97 92 ASP A N 1
ATOM 746 C CA . ASP A 1 92 ? 0.692 2.098 -19.675 1.00 39.97 92 ASP A CA 1
ATOM 747 C C . ASP A 1 92 ? 2.189 2.260 -19.310 1.00 39.97 92 ASP A C 1
ATOM 749 O O . ASP A 1 92 ? 2.657 3.377 -19.105 1.00 39.97 92 ASP A O 1
ATOM 753 N N . TYR A 1 93 ? 3.007 1.204 -19.432 1.00 42.50 93 TYR A N 1
ATOM 754 C CA . TYR A 1 93 ? 4.463 1.366 -19.688 1.00 42.50 93 TYR A CA 1
ATOM 755 C C . TYR A 1 93 ? 4.984 0.562 -20.893 1.00 42.50 93 TYR A C 1
ATOM 757 O O . TYR A 1 93 ? 6.129 0.115 -20.935 1.00 42.50 93 TYR A O 1
ATOM 765 N N . TYR A 1 94 ? 4.151 0.413 -21.923 1.00 38.66 94 TYR A N 1
ATOM 766 C CA . TYR A 1 94 ? 4.617 0.117 -23.279 1.00 38.66 94 TYR A CA 1
ATOM 767 C C . TYR A 1 94 ? 4.304 1.330 -24.157 1.00 38.66 94 TYR A C 1
ATOM 769 O O . TYR A 1 94 ? 3.189 1.835 -24.106 1.00 38.66 94 TYR A O 1
ATOM 777 N N . TYR A 1 95 ? 5.278 1.743 -24.973 1.00 36.03 95 TYR A N 1
ATOM 778 C CA . TYR A 1 95 ? 5.314 2.927 -25.849 1.00 36.03 95 TYR A CA 1
ATOM 779 C C . TYR A 1 95 ? 5.825 4.217 -25.192 1.00 36.03 95 TYR A C 1
ATOM 781 O O . TYR A 1 95 ? 5.044 5.061 -24.770 1.00 36.03 95 TYR A O 1
ATOM 789 N N . TYR A 1 96 ? 7.147 4.409 -25.202 1.00 37.81 96 TYR A N 1
ATOM 790 C CA . TYR A 1 96 ? 7.819 5.279 -26.183 1.00 37.81 96 TYR A CA 1
ATOM 791 C C . TYR A 1 96 ? 9.286 4.877 -26.344 1.00 37.81 96 TYR A C 1
ATOM 793 O O . TYR A 1 96 ? 9.928 4.587 -25.314 1.00 37.81 96 TYR A O 1
#

Radius of gyration: 15.95 Å; chains: 1; bounding box: 42×30×43 Å

Secondary structure (DSSP, 8-state):
--HHHHHHHHHHHHHHHHHHHHHHHHHHHS-HHHHHHHHHHHHHHS---TT-HHHHHHHHHHHHHHHHS---HHHHHHHHHHHHHHHTTSS--S--

Sequence (96 aa):
MGDFADDAYEAAMQEMYLFSKALDEEMENTPNQEVVNRMITYFKENSVDVQNKLELLCKEILITTKRTKRLTPKQKSCLLKLLLQREDHSDDYYYY